Protein 2MZK (pdb70)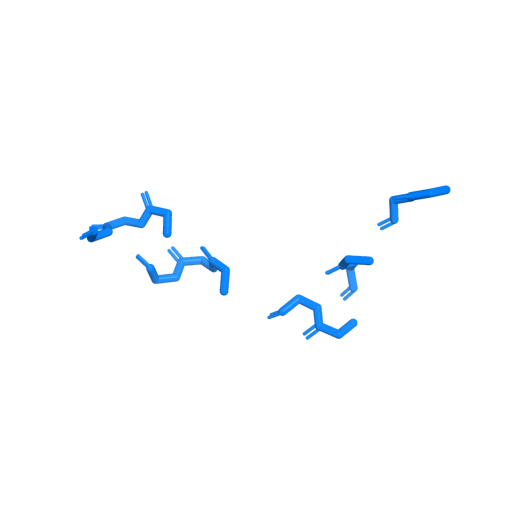

Solvent-accessible surface area: 2038 Å² total

Structure (mmCIF, N/CA/C/O backbone):
data_2MZK
#
_entry.id   2MZK
#
loop_
_atom_site.group_PDB
_atom_site.id
_atom_site.type_symbol
_atom_site.label_atom_id
_atom_site.label_alt_id
_atom_site.label_comp_id
_atom_site.label_asym_id
_atom_site.label_entity_id
_atom_site.label_seq_id
_atom_site.pdbx_PDB_ins_code
_atom_site.Cartn_x
_atom_site.Cartn_y
_atom_site.Cartn_z
_atom_site.occupancy
_atom_site.B_iso_or_equiv
_atom_site.auth_seq_id
_atom_site.auth_comp_id
_atom_site.auth_asym_id
_atom_site.auth_atom_id
_atom_site.pdbx_PDB_model_num
ATOM 1 N N . GLY A 1 1 ? 2.116 5.210 0.737 1.00 0.00 1 GLY A N 1
ATOM 2 C CA . GLY A 1 1 ? 3.458 5.836 0.900 1.00 0.00 1 GLY A CA 1
ATOM 3 C C . GLY A 1 1 ? 4.480 4.762 1.281 1.00 0.00 1 GLY A C 1
ATOM 4 O O . GLY A 1 1 ? 5.629 5.053 1.546 1.00 0.00 1 GLY A O 1
ATOM 10 N N . GLU A 1 2 ? 4.070 3.524 1.309 1.00 0.00 2 GLU A N 1
ATOM 11 C CA . GLU A 1 2 ? 5.018 2.434 1.670 1.00 0.00 2 GLU A CA 1
ATOM 12 C C . GLU A 1 2 ? 5.268 1.552 0.445 1.00 0.00 2 GLU A C 1
ATOM 13 O O . GLU A 1 2 ? 6.181 0.751 0.420 1.00 0.00 2 GLU A O 1
ATOM 59 N N . LEU A 1 5 ? 8.474 2.703 -1.621 1.00 0.00 5 LEU A N 1
ATOM 60 C CA . LEU A 1 5 ? 9.720 2.242 -0.943 1.00 0.00 5 LEU A CA 1
ATOM 61 C C . LEU A 1 5 ? 9.869 0.726 -1.102 1.00 0.00 5 LEU A C 1
ATOM 62 O O . LEU A 1 5 ? 10.965 0.204 -1.147 1.00 0.00 5 LEU A O 1
ATOM 78 N N . ALA A 1 6 ? 8.777 0.014 -1.180 1.00 0.00 6 ALA A N 1
ATOM 79 C CA . ALA A 1 6 ? 8.864 -1.467 -1.328 1.00 0.00 6 ALA A CA 1
ATOM 80 C C . ALA A 1 6 ? 9.142 -1.827 -2.789 1.00 0.00 6 ALA A C 1
ATOM 81 O O . ALA A 1 6 ? 9.895 -2.735 -3.081 1.00 0.00 6 ALA A O 1
ATOM 105 N N . LYS A 1 8 ? 10.666 0.080 -5.123 1.00 0.00 8 LYS A N 1
ATOM 106 C CA . LYS A 1 8 ? 12.056 0.485 -5.476 1.00 0.00 8 LYS A CA 1
ATOM 107 C C . LYS A 1 8 ? 13.013 0.022 -4.375 1.00 0.00 8 LYS A C 1
ATOM 108 O O . LYS A 1 8 ? 14.057 -0.541 -4.643 1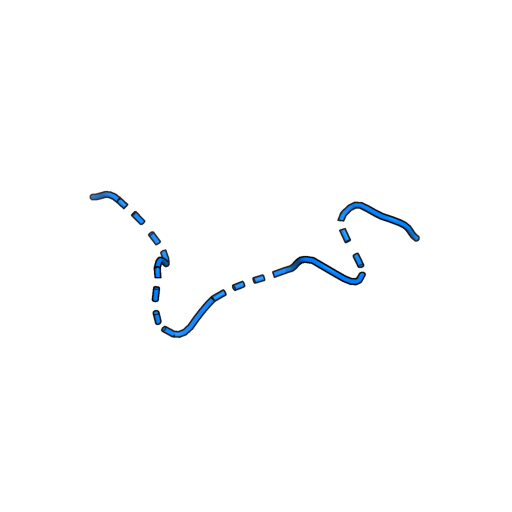.00 0.00 8 LYS A O 1
ATOM 127 N N . ALA A 1 9 ? 12.662 0.246 -3.139 1.00 0.00 9 ALA A N 1
ATOM 128 C CA . ALA A 1 9 ? 13.547 -0.190 -2.022 1.00 0.00 9 ALA A CA 1
ATOM 129 C C . ALA A 1 9 ? 15.013 -0.053 -2.426 1.00 0.00 9 ALA A C 1
ATOM 130 O O . ALA A 1 9 ? 15.774 -0.997 -2.345 1.00 0.00 9 ALA A O 1
ATOM 169 N N . PHE A 1 12 ? 18.300 0.001 0.490 1.00 0.00 12 PHE A N 1
ATOM 170 C CA . PHE A 1 12 ? 17.654 0.288 1.792 1.00 0.00 12 PHE A CA 1
ATOM 171 C C . PHE A 1 12 ? 18.054 -0.777 2.817 1.00 0.00 12 PHE A C 1
ATOM 172 O O . PHE A 1 12 ? 18.414 -0.472 3.937 1.00 0.00 12 PHE A O 1
ATOM 189 N N . ALA A 1 13 ? 17.989 -2.022 2.439 1.00 0.00 13 ALA A N 1
ATOM 190 C CA . ALA A 1 13 ? 18.357 -3.114 3.382 1.00 0.00 13 ALA A CA 1
ATOM 191 C C . ALA A 1 13 ? 19.811 -2.950 3.825 1.00 0.00 13 ALA A C 1
ATOM 192 O O . ALA A 1 13 ? 20.143 -3.135 4.979 1.00 0.00 13 ALA A O 1
ATOM 199 N N . ARG A 1 14 ? 20.687 -2.613 2.917 1.00 0.00 14 ARG A N 1
ATOM 200 C CA . ARG A 1 14 ? 22.118 -2.453 3.296 1.00 0.00 14 ARG A CA 1
ATOM 201 C C . ARG A 1 14 ? 22.305 -1.150 4.076 1.00 0.00 14 ARG A C 1
ATOM 202 O O . ARG A 1 14 ? 22.808 -1.151 5.182 1.00 0.00 14 ARG A O 1
ATOM 240 N N . LEU A 1 16 ? 20.453 0.328 5.751 1.00 0.00 16 LEU A N 1
ATOM 241 C CA . LEU A 1 16 ? 19.821 0.067 7.076 1.00 0.00 16 LEU A CA 1
ATOM 242 C C . LEU A 1 16 ? 20.738 -0.819 7.923 1.00 0.00 16 LEU A C 1
ATOM 243 O O . LEU A 1 16 ? 20.663 -0.824 9.136 1.00 0.00 16 LEU A O 1
ATOM 259 N N . ALA A 1 17 ? 21.600 -1.574 7.298 1.00 0.00 17 ALA A N 1
ATOM 260 C CA . ALA A 1 17 ? 22.513 -2.461 8.076 1.00 0.00 17 ALA A CA 1
ATOM 261 C C . ALA A 1 17 ? 23.928 -1.883 8.067 1.00 0.00 17 ALA A C 1
ATOM 262 O O . ALA A 1 17 ? 24.863 -2.496 8.539 1.00 0.00 17 ALA A O 1
ATOM 269 N N . ASN A 1 18 ? 24.091 -0.703 7.538 1.00 0.00 18 ASN A N 1
ATOM 270 C CA . ASN A 1 18 ? 25.433 -0.079 7.500 1.00 0.00 18 ASN A CA 1
ATOM 271 C C . ASN A 1 18 ? 25.249 1.420 7.682 1.00 0.00 18 ASN A C 1
ATOM 272 O O . ASN A 1 18 ? 26.170 2.192 7.504 1.00 0.00 18 ASN A O 1
ATOM 286 N N . GLY A 1 1 ? -0.335 -0.090 0.402 1.00 0.00 1 GLY A N 2
ATOM 287 C CA . GLY A 1 1 ? 0.270 0.795 -0.633 1.00 0.00 1 GLY A CA 2
ATOM 288 C C . GLY A 1 1 ? 1.733 1.072 -0.278 1.00 0.00 1 GLY A C 2
ATOM 289 O O . GLY A 1 1 ? 2.147 2.208 -0.156 1.00 0.00 1 GLY A O 2
ATOM 295 N N . GLU A 1 2 ? 2.520 0.043 -0.114 1.00 0.00 2 GLU A N 2
ATOM 296 C CA . GLU A 1 2 ? 3.955 0.250 0.232 1.00 0.00 2 GLU A CA 2
ATOM 297 C C . GLU A 1 2 ? 4.829 -0.223 -0.931 1.00 0.00 2 GLU A C 2
ATOM 298 O O . GLU A 1 2 ? 5.976 -0.582 -0.756 1.00 0.00 2 GLU A O 2
ATOM 344 N N . LEU A 1 5 ? 6.755 3.142 -2.056 1.00 0.00 5 LEU A N 2
ATOM 345 C CA . LEU A 1 5 ? 7.586 3.470 -0.863 1.00 0.00 5 LEU A CA 2
ATOM 346 C C . LEU A 1 5 ? 8.722 2.452 -0.744 1.00 0.00 5 LEU A C 2
ATOM 347 O O . LEU A 1 5 ? 9.806 2.763 -0.292 1.00 0.00 5 LEU A O 2
ATOM 363 N N . ALA A 1 6 ? 8.479 1.235 -1.143 1.00 0.00 6 ALA A N 2
ATOM 364 C CA . ALA A 1 6 ? 9.542 0.194 -1.051 1.00 0.00 6 ALA A CA 2
ATOM 365 C C . ALA A 1 6 ? 10.376 0.189 -2.335 1.00 0.00 6 ALA A C 2
ATOM 366 O O . ALA A 1 6 ? 11.590 0.143 -2.298 1.00 0.00 6 ALA A O 2
ATOM 390 N N . LYS A 1 8 ? 11.105 2.496 -4.176 1.00 0.00 8 LYS A N 2
ATOM 391 C CA . LYS A 1 8 ? 12.000 3.688 -4.227 1.00 0.00 8 LYS A CA 2
ATOM 392 C C . LYS A 1 8 ? 13.058 3.587 -3.124 1.00 0.00 8 LYS A C 2
ATOM 393 O O . LYS A 1 8 ? 13.958 4.400 -3.036 1.00 0.00 8 LYS A O 2
ATOM 412 N N . ALA A 1 9 ? 12.964 2.592 -2.284 1.00 0.00 9 ALA A N 2
ATOM 413 C CA . ALA A 1 9 ? 13.968 2.443 -1.190 1.00 0.00 9 ALA A CA 2
ATOM 414 C C . ALA A 1 9 ? 14.583 1.045 -1.227 1.00 0.00 9 ALA A C 2
ATOM 415 O O . ALA A 1 9 ? 14.567 0.330 -0.245 1.00 0.00 9 ALA A O 2
ATOM 454 N N . PHE A 1 12 ? 18.323 0.015 0.842 1.00 0.00 12 PHE A N 2
ATOM 455 C CA . PHE A 1 12 ? 18.958 1.317 1.147 1.00 0.00 12 PHE A CA 2
ATOM 456 C C . PHE A 1 12 ? 19.208 1.429 2.652 1.00 0.00 12 PHE A C 2
ATOM 457 O O . PHE A 1 12 ? 20.282 1.795 3.088 1.00 0.00 12 PHE A O 2
ATOM 474 N N . ALA A 1 13 ? 18.224 1.117 3.450 1.00 0.00 13 ALA A N 2
ATOM 475 C CA . ALA A 1 13 ? 18.404 1.205 4.926 1.00 0.00 13 ALA A CA 2
ATOM 476 C C . ALA A 1 13 ? 19.284 0.049 5.400 1.00 0.00 13 ALA A C 2
ATOM 477 O O . ALA A 1 13 ? 20.089 0.197 6.299 1.00 0.00 13 ALA A O 2
ATOM 484 N N . ARG A 1 14 ? 19.139 -1.105 4.805 1.00 0.00 14 ARG A N 2
ATOM 485 C CA . ARG A 1 14 ? 19.970 -2.265 5.228 1.00 0.00 14 ARG A CA 2
ATOM 486 C C . ARG A 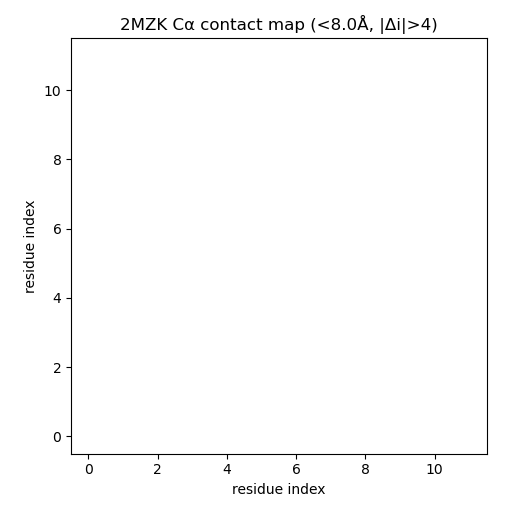1 14 ? 21.410 -2.054 4.756 1.00 0.00 14 ARG A C 2
ATOM 487 O O . ARG A 1 14 ? 22.339 -2.090 5.538 1.00 0.00 14 ARG A O 2
ATOM 525 N N . LEU A 1 16 ? 22.955 0.250 4.465 1.00 0.00 16 LEU A N 2
ATOM 526 C CA . LEU A 1 16 ? 23.534 1.235 5.424 1.00 0.00 16 LEU A CA 2
ATOM 527 C C . LEU A 1 16 ? 23.988 0.513 6.696 1.00 0.00 16 LEU A C 2
ATOM 528 O O . LEU A 1 16 ? 25.009 0.834 7.271 1.00 0.00 16 LEU A O 2
ATOM 544 N N . ALA A 1 17 ? 23.240 -0.459 7.140 1.00 0.00 17 ALA A N 2
ATOM 545 C CA . ALA A 1 17 ? 23.635 -1.197 8.374 1.00 0.00 17 ALA A CA 2
ATOM 546 C C . ALA A 1 17 ? 24.126 -2.595 7.999 1.00 0.00 17 ALA A C 2
ATOM 547 O O . ALA A 1 17 ? 24.401 -3.417 8.850 1.00 0.00 17 ALA A O 2
ATOM 554 N N . ASN A 1 18 ? 24.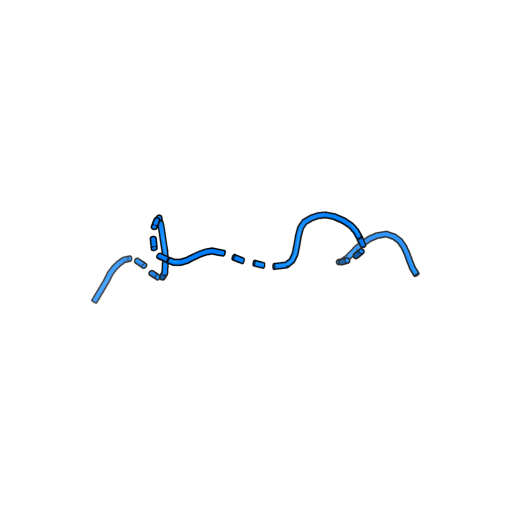243 -2.869 6.731 1.00 0.00 18 ASN A N 2
ATOM 555 C CA . ASN A 1 18 ? 24.719 -4.202 6.293 1.00 0.00 18 ASN A CA 2
ATOM 556 C C . ASN A 1 18 ? 25.542 -4.006 5.029 1.00 0.00 18 ASN A C 2
ATOM 557 O O . ASN A 1 18 ? 25.910 -4.954 4.365 1.00 0.00 18 ASN A O 2
ATOM 571 N N . GLY A 1 1 ? 1.825 4.524 2.527 1.00 0.00 1 GLY A N 3
ATOM 572 C CA . GLY A 1 1 ? 2.348 4.565 1.132 1.00 0.00 1 GLY A CA 3
ATOM 573 C C . GLY A 1 1 ? 3.752 3.956 1.093 1.00 0.00 1 GLY A C 3
ATOM 574 O O . GLY A 1 1 ? 4.712 4.608 0.732 1.00 0.00 1 GLY A O 3
ATOM 580 N N . GLU A 1 2 ? 3.880 2.711 1.462 1.00 0.00 2 GLU A N 3
ATOM 581 C CA . GLU A 1 2 ? 5.223 2.063 1.444 1.00 0.00 2 GLU A CA 3
ATOM 582 C C . GLU A 1 2 ? 5.406 1.300 0.130 1.00 0.00 2 GLU A C 3
ATOM 583 O O . GLU A 1 2 ? 6.252 0.436 0.014 1.00 0.00 2 GLU A O 3
ATOM 629 N N . LEU A 1 5 ? 8.653 2.519 -1.919 1.00 0.00 5 LEU A N 3
ATOM 630 C CA . LEU A 1 5 ? 9.883 1.917 -1.330 1.00 0.00 5 LEU A CA 3
ATOM 631 C C . LEU A 1 5 ? 9.883 0.403 -1.564 1.00 0.00 5 LEU A C 3
ATOM 632 O O . LEU A 1 5 ? 10.923 -0.212 -1.695 1.00 0.00 5 LEU A O 3
ATOM 648 N N . ALA A 1 6 ? 8.729 -0.203 -1.611 1.00 0.00 6 ALA A N 3
ATOM 649 C CA . ALA A 1 6 ? 8.670 -1.677 -1.830 1.00 0.00 6 ALA A CA 3
ATOM 650 C C . ALA A 1 6 ? 8.880 -1.989 -3.313 1.00 0.00 6 ALA A C 3
ATOM 651 O O . ALA A 1 6 ? 9.626 -2.879 -3.669 1.00 0.00 6 ALA A O 3
ATOM 675 N N . LYS A 1 8 ? 10.502 -0.353 -5.370 1.00 0.00 8 LYS A N 3
ATOM 676 C CA . LYS A 1 8 ? 11.918 -0.046 -5.719 1.00 0.00 8 LYS A CA 3
ATOM 677 C C . LYS A 1 8 ? 12.852 -0.642 -4.663 1.00 0.00 8 LYS A C 3
ATOM 678 O O . LYS A 1 8 ? 13.761 -1.386 -4.974 1.00 0.00 8 LYS A O 3
ATOM 697 N N . ALA A 1 9 ? 12.637 -0.319 -3.417 1.00 0.00 9 ALA A N 3
ATOM 698 C CA . ALA A 1 9 ? 13.518 -0.866 -2.344 1.00 0.00 9 ALA A CA 3
ATOM 699 C C . ALA A 1 9 ? 14.959 -0.428 -2.589 1.00 0.00 9 ALA A C 3
ATOM 700 O O . ALA A 1 9 ? 15.880 -1.210 -2.470 1.00 0.00 9 ALA A O 3
ATOM 739 N N . PHE A 1 12 ? 17.973 0.029 0.573 1.00 0.00 12 PHE A N 3
ATOM 740 C CA . PHE A 1 12 ? 17.181 0.068 1.824 1.00 0.00 12 PHE A CA 3
ATOM 741 C C . PHE A 1 12 ? 17.684 -0.980 2.827 1.00 0.00 12 PHE A C 3
ATOM 742 O O . PHE A 1 12 ? 17.756 -0.723 4.013 1.00 0.00 12 PHE A O 3
ATOM 759 N N . ALA A 1 13 ? 18.035 -2.152 2.375 1.00 0.00 13 ALA A N 3
ATOM 760 C CA . ALA A 1 13 ? 18.531 -3.196 3.314 1.00 0.00 13 ALA A CA 3
ATOM 761 C C . ALA A 1 13 ? 19.956 -2.852 3.755 1.00 0.00 13 ALA A C 3
ATOM 762 O O . ALA A 1 13 ? 20.325 -3.045 4.897 1.00 0.00 13 ALA A O 3
ATOM 769 N N . ARG A 1 14 ? 20.764 -2.346 2.861 1.00 0.00 14 ARG A N 3
ATOM 770 C CA . ARG A 1 14 ? 22.164 -1.998 3.238 1.00 0.00 14 ARG A CA 3
ATOM 771 C C . ARG A 1 14 ? 22.156 -0.753 4.127 1.00 0.00 14 ARG A C 3
ATOM 772 O O . ARG A 1 14 ? 22.687 -0.760 5.220 1.00 0.00 14 ARG A O 3
ATOM 810 N N . LEU A 1 16 ? 20.270 0.224 6.035 1.00 0.00 16 LEU A N 3
ATOM 811 C CA . LEU A 1 16 ? 19.807 -0.235 7.377 1.00 0.00 16 LEU A CA 3
ATOM 812 C C . LEU A 1 16 ? 20.863 -1.136 8.027 1.00 0.00 16 LEU A C 3
ATOM 813 O O . LEU A 1 16 ? 20.832 -1.378 9.217 1.00 0.00 16 LEU A O 3
ATOM 829 N N . ALA A 1 17 ? 21.792 -1.644 7.263 1.00 0.00 17 ALA A N 3
ATOM 830 C CA . ALA A 1 17 ? 22.832 -2.535 7.857 1.00 0.00 17 ALA A CA 3
ATOM 831 C C . ALA A 1 17 ? 24.113 -1.742 8.128 1.00 0.00 17 ALA A C 3
ATOM 832 O O . ALA A 1 17 ? 25.065 -2.254 8.682 1.00 0.00 17 ALA A O 3
ATOM 839 N N . ASN A 1 18 ? 24.141 -0.494 7.756 1.00 0.00 18 ASN A N 3
ATOM 840 C CA . ASN A 1 18 ? 25.345 0.332 8.003 1.00 0.00 18 ASN A CA 3
ATOM 841 C C . ASN A 1 18 ? 24.867 1.723 8.379 1.00 0.00 18 ASN A C 3
ATOM 842 O O . ASN A 1 18 ? 25.642 2.654 8.470 1.00 0.00 18 ASN A O 3
ATOM 856 N N . GLY A 1 1 ? 1.275 6.253 -0.752 1.00 0.00 1 GLY A N 4
ATOM 857 C CA . GLY A 1 1 ? 1.433 4.963 -1.481 1.00 0.00 1 GLY A CA 4
ATOM 858 C C . GLY A 1 1 ? 2.487 4.105 -0.780 1.00 0.00 1 GLY A C 4
ATOM 859 O O . GLY A 1 1 ? 3.598 4.537 -0.546 1.00 0.00 1 GLY A O 4
ATOM 865 N N . GLU A 1 2 ? 2.149 2.891 -0.444 1.00 0.00 2 GLU A N 4
ATOM 866 C CA . GLU A 1 2 ? 3.132 2.005 0.241 1.00 0.00 2 GLU A CA 4
ATOM 867 C C . GLU A 1 2 ? 3.854 1.149 -0.802 1.00 0.00 2 GLU A C 4
ATOM 868 O O . GLU A 1 2 ? 5.037 0.892 -0.698 1.00 0.00 2 GLU A O 4
ATOM 914 N N . LEU A 1 5 ? 6.726 2.900 -2.648 1.00 0.00 5 LEU A N 4
ATOM 915 C CA . LEU A 1 5 ? 7.958 2.980 -1.811 1.00 0.00 5 LEU A CA 4
ATOM 916 C C . LEU A 1 5 ? 8.495 1.574 -1.522 1.00 0.00 5 LEU A C 4
ATOM 917 O O . LEU A 1 5 ? 9.652 1.285 -1.750 1.00 0.00 5 LEU A O 4
ATOM 933 N N . ALA A 1 6 ? 7.670 0.703 -1.007 1.00 0.00 6 ALA A N 4
ATOM 934 C CA . ALA A 1 6 ? 8.142 -0.676 -0.689 1.00 0.00 6 ALA A CA 4
ATOM 935 C C . ALA A 1 6 ? 8.641 -1.370 -1.960 1.00 0.00 6 ALA A C 4
ATOM 936 O O . ALA A 1 6 ? 9.275 -2.406 -1.901 1.00 0.00 6 ALA A O 4
ATOM 960 N N . LYS A 1 8 ? 10.643 0.136 -4.233 1.00 0.00 8 LYS A N 4
ATOM 961 C CA . LYS A 1 8 ? 12.023 0.620 -4.532 1.00 0.00 8 LYS A CA 4
ATOM 962 C C . LYS A 1 8 ? 13.005 0.034 -3.515 1.00 0.00 8 LYS A C 4
ATOM 963 O O . LYS A 1 8 ? 13.989 -0.582 -3.876 1.00 0.00 8 LYS A O 4
ATOM 982 N N . ALA A 1 9 ? 12.754 0.217 -2.247 1.00 0.00 9 ALA A N 4
ATOM 983 C CA . ALA A 1 9 ? 13.683 -0.334 -1.220 1.00 0.00 9 ALA A CA 4
ATOM 984 C C . ALA A 1 9 ? 15.127 -0.0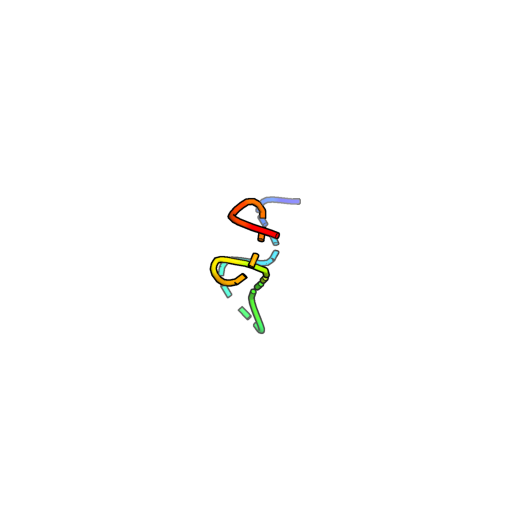26 -1.616 1.00 0.00 9 ALA A C 4
ATOM 985 O O . ALA A 1 9 ? 15.973 -0.899 -1.630 1.00 0.00 9 ALA A O 4
ATOM 1024 N N . PHE A 1 12 ? 18.504 -0.009 1.168 1.00 0.00 12 PHE A N 4
ATOM 1025 C CA . PHE A 1 12 ? 17.849 0.063 2.496 1.00 0.00 12 PHE A CA 4
ATOM 1026 C C . PHE A 1 12 ? 18.345 -1.066 3.414 1.00 0.00 12 PHE A C 4
ATOM 1027 O O . PHE A 1 12 ? 18.552 -0.863 4.593 1.00 0.00 12 PHE A O 4
ATOM 1044 N N . ALA A 1 13 ? 18.539 -2.248 2.893 1.00 0.00 13 ALA A N 4
ATOM 1045 C CA . ALA A 1 13 ? 19.021 -3.366 3.749 1.00 0.00 13 ALA A CA 4
ATOM 1046 C C . ALA A 1 13 ? 20.523 -3.206 4.004 1.00 0.00 13 ALA A C 4
ATOM 1047 O O . ALA A 1 13 ? 21.030 -3.593 5.038 1.00 0.00 13 ALA A O 4
ATOM 1054 N N . ARG A 1 14 ? 21.240 -2.638 3.071 1.00 0.00 14 ARG A N 4
ATOM 1055 C CA . ARG A 1 14 ? 22.706 -2.460 3.271 1.00 0.00 14 ARG A CA 4
ATOM 1056 C C . ARG A 1 14 ? 22.953 -1.220 4.138 1.00 0.00 14 ARG A C 4
ATOM 1057 O O . ARG A 1 14 ? 23.607 -1.291 5.160 1.00 0.00 14 ARG A O 4
ATOM 1095 N N . LEU A 1 16 ? 21.466 -0.049 6.253 1.00 0.00 16 LEU A N 4
ATOM 1096 C CA . LEU A 1 16 ? 21.150 -0.475 7.646 1.00 0.00 16 LEU A CA 4
ATOM 1097 C C . LEU A 1 16 ? 22.314 -1.288 8.213 1.00 0.00 16 LEU A C 4
ATOM 1098 O O . LEU A 1 16 ? 22.574 -1.273 9.399 1.00 0.00 16 LEU A O 4
ATOM 1114 N N . ALA A 1 17 ? 23.016 -1.999 7.376 1.00 0.00 17 ALA A N 4
ATOM 1115 C CA . ALA A 1 17 ? 24.161 -2.815 7.870 1.00 0.00 17 ALA A CA 4
ATOM 1116 C C . ALA A 1 17 ? 25.476 -2.148 7.468 1.00 0.00 17 ALA A C 4
ATOM 1117 O O . ALA A 1 17 ? 26.545 -2.693 7.655 1.00 0.00 17 ALA A O 4
ATOM 1124 N N . ASN A 1 18 ? 25.403 -0.969 6.921 1.00 0.00 18 ASN A N 4
ATOM 1125 C CA . ASN A 1 18 ? 26.635 -0.258 6.508 1.00 0.00 18 ASN A CA 4
ATOM 1126 C C . ASN A 1 18 ? 26.408 1.229 6.735 1.00 0.00 18 ASN A C 4
ATOM 1127 O O . ASN A 1 18 ? 27.195 2.056 6.318 1.00 0.00 18 ASN A O 4
ATOM 1141 N N . GLY A 1 1 ? -0.492 0.610 -0.456 1.00 0.00 1 GLY A N 5
ATOM 1142 C CA . GLY A 1 1 ? 0.304 1.713 -1.066 1.00 0.00 1 GLY A CA 5
ATOM 1143 C C . GLY A 1 1 ? 1.738 1.666 -0.535 1.00 0.00 1 GLY A C 5
ATOM 1144 O O . GLY A 1 1 ? 2.421 2.669 -0.476 1.00 0.00 1 GLY A O 5
ATOM 1150 N N . GLU A 1 2 ? 2.203 0.508 -0.145 1.00 0.00 2 GLU A N 5
ATOM 1151 C CA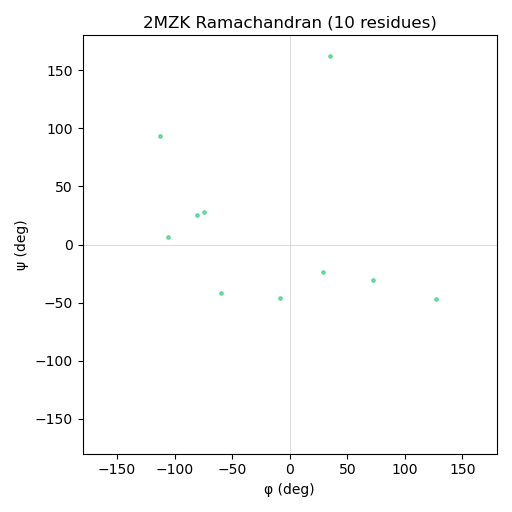 . GLU A 1 2 ? 3.593 0.403 0.383 1.00 0.00 2 GLU A CA 5
ATOM 1152 C C . GLU A 1 2 ? 4.550 0.058 -0.760 1.00 0.00 2 GLU A C 5
ATOM 1153 O O . GLU A 1 2 ? 5.728 -0.152 -0.554 1.00 0.00 2 GLU A O 5
ATOM 1199 N N . LEU A 1 5 ? 7.180 2.903 -1.662 1.00 0.00 5 LEU A N 5
ATOM 1200 C CA . LEU A 1 5 ? 8.334 2.888 -0.718 1.00 0.00 5 LEU A CA 5
ATOM 1201 C C . LEU A 1 5 ? 9.262 1.715 -1.048 1.00 0.00 5 LEU A C 5
ATOM 1202 O O . LEU A 1 5 ? 10.443 1.889 -1.274 1.00 0.00 5 LEU A O 5
ATOM 1218 N N . ALA A 1 6 ? 8.738 0.520 -1.068 1.00 0.00 6 ALA A N 5
ATOM 1219 C CA . ALA A 1 6 ? 9.589 -0.665 -1.373 1.00 0.00 6 ALA A CA 5
ATOM 1220 C C . ALA A 1 6 ? 10.266 -0.483 -2.733 1.00 0.00 6 ALA A C 5
ATOM 1221 O O . ALA A 1 6 ? 11.454 -0.693 -2.878 1.00 0.00 6 ALA A O 5
ATOM 1245 N N . LYS A 1 8 ? 10.907 2.270 -4.352 1.00 0.00 8 LYS A N 5
ATOM 1246 C CA . LYS A 1 8 ? 11.907 3.375 -4.277 1.00 0.00 8 LYS A CA 5
ATOM 1247 C C . LYS A 1 8 ? 12.750 3.224 -3.008 1.00 0.00 8 LYS A C 5
ATOM 1248 O O . LYS A 1 8 ? 13.314 4.177 -2.508 1.00 0.00 8 LYS A O 5
ATOM 1267 N N . ALA A 1 9 ? 12.844 2.031 -2.487 1.00 0.00 9 ALA A N 5
ATOM 1268 C CA . ALA A 1 9 ? 13.656 1.811 -1.255 1.00 0.00 9 ALA A CA 5
ATOM 1269 C C . ALA A 1 9 ? 14.630 0.659 -1.486 1.00 0.00 9 ALA A C 5
ATOM 1270 O O . ALA A 1 9 ? 14.696 -0.271 -0.707 1.00 0.00 9 ALA A O 5
ATOM 1309 N N . PHE A 1 12 ? 18.233 -0.072 0.924 1.00 0.00 12 PHE A N 5
ATOM 1310 C CA . PHE A 1 12 ? 18.463 1.202 1.642 1.00 0.00 12 PHE A CA 5
ATOM 1311 C C . PHE A 1 12 ? 18.567 0.938 3.147 1.00 0.00 12 PHE A C 5
ATOM 1312 O O . PHE A 1 12 ? 19.446 1.445 3.816 1.00 0.00 12 PHE A O 5
ATOM 1329 N N . ALA A 1 13 ? 17.676 0.150 3.685 1.00 0.00 13 ALA A N 5
ATOM 1330 C CA . ALA A 1 13 ? 17.724 -0.142 5.144 1.00 0.00 13 ALA A CA 5
ATOM 1331 C C . ALA A 1 13 ? 18.942 -1.018 5.458 1.00 0.00 13 ALA A C 5
ATOM 1332 O O . ALA A 1 13 ? 19.578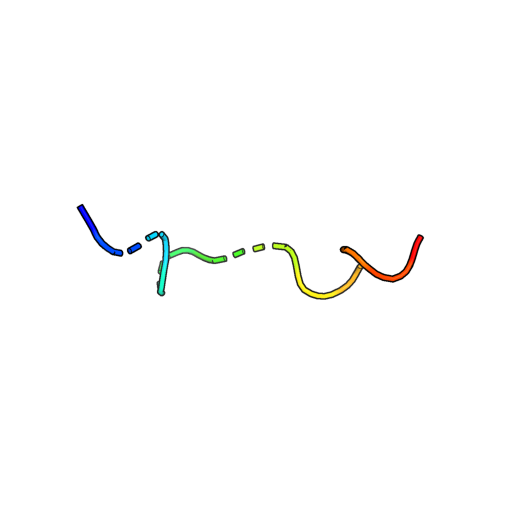 -0.864 6.482 1.00 0.00 13 ALA A O 5
ATOM 1339 N N . ARG A 1 14 ? 19.273 -1.937 4.591 1.00 0.00 14 ARG A N 5
ATOM 1340 C CA . ARG A 1 14 ? 20.448 -2.816 4.855 1.00 0.00 14 ARG A CA 5
ATOM 1341 C C . ARG A 1 14 ? 21.739 -2.035 4.593 1.00 0.00 14 ARG A C 5
ATOM 1342 O O . ARG A 1 14 ? 22.608 -1.957 5.439 1.00 0.00 14 ARG A O 5
ATOM 1380 N N . LEU A 1 16 ? 22.449 0.662 4.979 1.00 0.00 16 LEU A N 5
ATOM 1381 C CA . LEU A 1 16 ? 22.656 1.506 6.192 1.00 0.00 16 LEU A CA 5
ATOM 1382 C C . LEU A 1 16 ? 23.260 0.658 7.317 1.00 0.00 16 LEU A C 5
ATOM 1383 O O . LEU A 1 16 ? 24.036 1.136 8.119 1.00 0.00 16 LEU A O 5
ATOM 1399 N N . ALA A 1 17 ? 22.911 -0.598 7.379 1.00 0.00 17 ALA A N 5
ATOM 1400 C CA . ALA A 1 17 ? 23.464 -1.475 8.449 1.00 0.00 17 ALA A CA 5
ATOM 1401 C C . ALA A 1 17 ? 24.483 -2.438 7.839 1.00 0.00 17 ALA A C 5
ATOM 1402 O O . ALA A 1 17 ? 24.921 -3.379 8.470 1.00 0.00 17 ALA A O 5
ATOM 1409 N N . ASN A 1 18 ? 24.859 -2.207 6.615 1.00 0.00 18 ASN A N 5
ATOM 1410 C CA . ASN A 1 18 ? 25.842 -3.095 5.950 1.00 0.00 18 ASN A CA 5
ATOM 1411 C C . ASN A 1 18 ? 26.687 -2.243 5.016 1.00 0.00 18 ASN A C 5
ATOM 1412 O O . ASN A 1 18 ? 27.455 -2.750 4.224 1.00 0.00 18 ASN A O 5
ATOM 1426 N N . GLY A 1 1 ? -0.643 0.722 -0.588 1.00 0.00 1 GLY A N 6
ATOM 1427 C CA . GLY A 1 1 ? 0.259 1.064 -1.725 1.00 0.00 1 GLY A CA 6
ATOM 1428 C C . GLY A 1 1 ? 1.706 1.102 -1.230 1.00 0.00 1 GLY A C 6
ATOM 1429 O O . GLY A 1 1 ? 2.492 1.931 -1.644 1.00 0.00 1 GLY A O 6
ATOM 1435 N N . GLU A 1 2 ? 2.063 0.213 -0.346 1.00 0.00 2 GLU A N 6
ATOM 1436 C CA . GLU A 1 2 ? 3.458 0.200 0.176 1.00 0.00 2 GLU A CA 6
ATOM 1437 C C . GLU A 1 2 ? 4.435 -0.065 -0.971 1.00 0.00 2 GLU A C 6
ATOM 1438 O O . GLU A 1 2 ? 5.624 -0.214 -0.763 1.00 0.00 2 GLU A O 6
ATOM 1484 N N . LEU A 1 5 ? 6.538 3.264 -1.982 1.00 0.00 5 LEU A N 6
ATOM 1485 C CA . LEU A 1 5 ? 7.636 3.493 -0.999 1.00 0.00 5 LEU A CA 6
ATOM 1486 C C . LEU A 1 5 ? 8.634 2.333 -1.058 1.00 0.00 5 LEU A C 6
ATOM 1487 O O . LEU A 1 5 ? 9.833 2.533 -1.072 1.00 0.00 5 LEU A O 6
ATOM 1503 N N . ALA A 1 6 ? 8.150 1.123 -1.085 1.00 0.00 6 ALA A N 6
ATOM 1504 C CA . ALA A 1 6 ? 9.071 -0.048 -1.135 1.00 0.00 6 ALA A CA 6
ATOM 1505 C C . ALA A 1 6 ? 9.804 -0.076 -2.477 1.00 0.00 6 ALA A C 6
ATOM 1506 O O . ALA A 1 6 ? 10.868 -0.651 -2.601 1.00 0.00 6 ALA A O 6
ATOM 1530 N N . LYS A 1 8 ? 10.982 2.566 -4.008 1.00 0.00 8 LYS A N 6
ATOM 1531 C CA . LYS A 1 8 ? 12.083 3.569 -3.954 1.00 0.00 8 LYS A CA 6
ATOM 1532 C C . LYS A 1 8 ? 12.905 3.355 -2.679 1.00 0.00 8 LYS A C 6
ATOM 1533 O O . LYS A 1 8 ? 13.443 4.286 -2.113 1.00 0.00 8 LYS A O 6
ATOM 1552 N N . ALA A 1 9 ? 13.006 2.135 -2.222 1.00 0.00 9 ALA A N 6
ATOM 1553 C CA . ALA A 1 9 ? 13.792 1.862 -0.983 1.00 0.00 9 ALA A CA 6
ATOM 1554 C C . ALA A 1 9 ? 14.663 0.625 -1.185 1.00 0.00 9 ALA A C 6
ATOM 1555 O O . ALA A 1 9 ? 14.713 -0.250 -0.343 1.00 0.00 9 ALA A O 6
ATOM 1594 N N . PHE A 1 12 ? 18.342 -0.207 1.063 1.00 0.00 12 PHE A N 6
ATOM 1595 C CA . PHE A 1 12 ? 18.691 1.099 1.672 1.00 0.00 12 PHE A CA 6
ATOM 1596 C C . PHE A 1 12 ? 18.810 0.974 3.197 1.00 0.00 12 PHE A C 6
ATOM 1597 O O . PHE A 1 12 ? 19.690 1.552 3.803 1.00 0.00 12 PHE A O 6
ATOM 1614 N N . ALA A 1 13 ? 17.948 0.221 3.825 1.00 0.00 13 ALA A N 6
ATOM 1615 C CA . ALA A 1 13 ? 18.035 0.063 5.302 1.00 0.00 13 ALA A CA 6
ATOM 1616 C C . ALA A 1 13 ? 19.156 -0.923 5.637 1.00 0.00 13 ALA A C 6
ATOM 1617 O O . ALA A 1 13 ? 19.806 -0.815 6.657 1.00 0.00 13 ALA A O 6
ATOM 1624 N N . ARG A 1 14 ? 19.390 -1.884 4.783 1.00 0.00 14 ARG A N 6
ATOM 1625 C CA . ARG A 1 14 ? 20.471 -2.872 5.054 1.00 0.00 14 ARG A CA 6
ATOM 1626 C C . ARG A 1 14 ? 21.823 -2.242 4.715 1.00 0.00 14 ARG A C 6
ATOM 1627 O O . ARG A 1 14 ? 22.713 -2.188 5.541 1.00 0.00 14 ARG A O 6
ATOM 1665 N N . LEU A 1 16 ? 22.734 0.425 4.876 1.00 0.00 16 LEU A N 6
ATOM 1666 C CA . LEU A 1 16 ? 23.011 1.335 6.023 1.00 0.00 16 LEU A CA 6
ATOM 1667 C C . LEU A 1 16 ? 23.713 0.552 7.136 1.00 0.00 16 LEU A C 6
ATOM 1668 O O . LEU A 1 16 ? 24.580 1.062 7.817 1.00 0.00 16 LEU A O 6
ATOM 1684 N N . ALA A 1 17 ? 23.341 -0.685 7.327 1.00 0.00 17 ALA A N 6
ATOM 1685 C CA . ALA A 1 17 ? 23.981 -1.501 8.399 1.00 0.00 17 ALA A CA 6
ATOM 1686 C C . ALA A 1 17 ? 25.043 -2.416 7.788 1.00 0.00 17 ALA A C 6
ATOM 1687 O O . ALA A 1 17 ? 25.568 -3.296 8.441 1.00 0.00 17 ALA A O 6
ATOM 1694 N N . ASN A 1 18 ? 25.364 -2.217 6.541 1.00 0.00 18 ASN A N 6
ATOM 1695 C CA . ASN A 1 18 ? 26.386 -3.067 5.885 1.00 0.00 18 ASN A CA 6
ATOM 1696 C C . ASN A 1 18 ? 27.168 -2.197 4.913 1.00 0.00 18 ASN A C 6
ATOM 1697 O O . ASN A 1 18 ? 27.963 -2.684 4.133 1.00 0.00 18 ASN A O 6
ATOM 1711 N N . GLY A 1 1 ? 0.087 0.843 -0.097 1.00 0.00 1 GLY A N 7
ATOM 1712 C CA . GLY A 1 1 ? 0.968 1.193 -1.247 1.00 0.00 1 GLY A CA 7
ATOM 1713 C C . GLY A 1 1 ? 2.432 1.046 -0.828 1.00 0.00 1 GLY A C 7
ATOM 1714 O O . GLY A 1 1 ? 3.233 1.941 -1.010 1.00 0.00 1 GLY A O 7
ATOM 1720 N N . GLU A 1 2 ? 2.787 -0.076 -0.266 1.00 0.00 2 GLU A N 7
ATOM 1721 C CA . GLU A 1 2 ? 4.198 -0.280 0.168 1.00 0.00 2 GLU A CA 7
ATOM 1722 C C . GLU A 1 2 ? 5.080 -0.535 -1.058 1.00 0.00 2 GLU A C 7
ATOM 1723 O O . GLU A 1 2 ? 6.282 -0.676 -0.951 1.00 0.00 2 GLU A O 7
ATOM 1769 N N . LEU A 1 5 ? 6.878 2.816 -1.774 1.00 0.00 5 LEU A N 7
ATOM 1770 C CA . LEU A 1 5 ? 7.789 2.982 -0.608 1.00 0.00 5 LEU A CA 7
ATOM 1771 C C . LEU A 1 5 ? 9.002 2.068 -0.787 1.00 0.00 5 LEU A C 7
ATOM 1772 O O . LEU A 1 5 ? 10.104 2.398 -0.396 1.00 0.00 5 LEU A O 7
ATOM 1788 N N . ALA A 1 6 ? 8.805 0.920 -1.374 1.00 0.00 6 ALA A N 7
ATOM 1789 C CA . ALA A 1 6 ? 9.944 -0.020 -1.578 1.00 0.00 6 ALA A CA 7
ATOM 1790 C C . ALA A 1 6 ? 10.663 0.321 -2.886 1.00 0.00 6 ALA A C 7
ATOM 1791 O O . ALA A 1 6 ? 11.865 0.489 -2.918 1.00 0.00 6 ALA A O 7
ATOM 1815 N N . LYS A 1 8 ? 11.020 2.898 -4.220 1.00 0.00 8 LYS A N 7
ATOM 1816 C CA . LYS A 1 8 ? 11.771 4.175 -4.050 1.00 0.00 8 LYS A CA 7
ATOM 1817 C C . LYS A 1 8 ? 12.633 4.101 -2.786 1.00 0.00 8 LYS A C 7
ATOM 1818 O O . LYS A 1 8 ? 12.925 5.102 -2.163 1.00 0.00 8 LYS A O 7
ATOM 1837 N N . ALA A 1 9 ? 13.046 2.921 -2.405 1.00 0.00 9 ALA A N 7
ATOM 1838 C CA . ALA A 1 9 ? 13.892 2.785 -1.183 1.00 0.00 9 ALA A CA 7
ATOM 1839 C C . ALA A 1 9 ? 14.170 1.308 -0.910 1.00 0.00 9 ALA A C 7
ATOM 1840 O O . ALA A 1 9 ? 14.058 0.844 0.208 1.00 0.00 9 ALA A O 7
ATOM 1879 N N . PHE A 1 12 ? 17.637 -0.195 1.334 1.00 0.00 12 PHE A N 7
ATOM 1880 C CA . PHE A 1 12 ? 18.560 0.962 1.366 1.00 0.00 12 PHE A CA 7
ATOM 1881 C C . PHE A 1 12 ? 18.979 1.291 2.807 1.00 0.00 12 PHE A C 7
ATOM 1882 O O . PHE A 1 12 ? 20.120 1.620 3.065 1.00 0.00 12 PHE A O 7
ATOM 1899 N N . ALA A 1 13 ? 18.078 1.204 3.748 1.00 0.00 13 ALA A N 7
ATOM 1900 C CA . ALA A 1 13 ? 18.445 1.510 5.159 1.00 0.00 13 ALA A CA 7
ATOM 1901 C C . ALA A 1 13 ? 19.280 0.360 5.728 1.00 0.00 13 ALA A C 7
ATOM 1902 O O . ALA A 1 13 ? 20.142 0.561 6.561 1.00 0.00 13 ALA A O 7
ATOM 1909 N N . ARG A 1 14 ? 19.036 -0.845 5.286 1.00 0.00 14 ARG A N 7
ATOM 1910 C CA . ARG A 1 14 ? 19.821 -2.000 5.806 1.00 0.00 14 ARG A CA 7
ATOM 1911 C C . ARG A 1 14 ? 21.167 -2.060 5.081 1.00 0.00 14 ARG A C 7
ATOM 1912 O O . ARG A 1 14 ? 22.213 -2.054 5.700 1.00 0.00 14 ARG A O 7
ATOM 1950 N N . LEU A 1 16 ? 22.831 -0.021 4.007 1.00 0.00 16 LEU A N 7
ATOM 1951 C CA . LEU A 1 16 ? 23.647 1.071 4.612 1.00 0.00 16 LEU A CA 7
ATOM 1952 C C . LEU A 1 16 ? 24.311 0.575 5.900 1.00 0.00 16 LEU A C 7
ATOM 1953 O O . LEU A 1 16 ? 25.361 1.048 6.287 1.00 0.00 16 LEU A O 7
ATOM 1969 N N . ALA A 1 17 ? 23.707 -0.365 6.575 1.00 0.00 17 ALA A N 7
ATOM 1970 C CA . ALA A 1 17 ? 24.310 -0.873 7.842 1.00 0.00 17 ALA A CA 7
ATOM 1971 C C . ALA A 1 17 ? 24.956 -2.238 7.605 1.00 0.00 17 ALA A C 7
ATOM 1972 O O . ALA A 1 17 ? 25.436 -2.874 8.523 1.00 0.00 17 ALA A O 7
ATOM 1979 N N . ASN A 1 18 ? 24.980 -2.691 6.385 1.00 0.00 18 ASN A N 7
ATOM 1980 C CA . ASN A 1 18 ? 25.599 -4.005 6.090 1.00 0.00 18 ASN A CA 7
ATOM 1981 C C . ASN A 1 18 ? 26.250 -3.911 4.719 1.00 0.00 18 ASN A C 7
ATOM 1982 O O . ASN A 1 18 ? 26.671 -4.900 4.152 1.00 0.00 18 ASN A O 7
ATOM 1996 N N . GLY A 1 1 ? 4.382 5.835 1.978 1.00 0.00 1 GLY A N 8
ATOM 1997 C CA . GLY A 1 1 ? 4.902 5.446 0.637 1.00 0.00 1 GLY A CA 8
ATOM 1998 C C . GLY A 1 1 ? 5.429 4.011 0.693 1.00 0.00 1 GLY A C 8
ATOM 1999 O O . GLY A 1 1 ? 6.296 3.627 -0.068 1.00 0.00 1 GLY A O 8
ATOM 2005 N N . GLU A 1 2 ? 4.912 3.214 1.587 1.00 0.00 2 GLU A N 8
ATOM 2006 C CA . GLU A 1 2 ? 5.383 1.804 1.690 1.00 0.00 2 GLU A CA 8
ATOM 2007 C C . GLU A 1 2 ? 5.368 1.164 0.301 1.00 0.00 2 GLU A C 8
ATOM 2008 O O . GLU A 1 2 ? 5.904 0.093 0.094 1.00 0.00 2 GLU A O 8
ATOM 2054 N N . LEU A 1 5 ? 8.733 2.744 -1.517 1.00 0.00 5 LEU A N 8
ATOM 2055 C CA . LEU A 1 5 ? 9.862 2.177 -0.726 1.00 0.00 5 LEU A CA 8
ATOM 2056 C C . LEU A 1 5 ? 9.992 0.685 -1.040 1.00 0.00 5 LEU A C 8
ATOM 2057 O O . LEU A 1 5 ? 11.075 0.135 -1.059 1.00 0.00 5 LEU A O 8
ATOM 2073 N N . ALA A 1 6 ? 8.894 0.027 -1.287 1.00 0.00 6 ALA A N 8
ATOM 2074 C CA . ALA A 1 6 ? 8.949 -1.429 -1.603 1.00 0.00 6 ALA A CA 8
ATOM 2075 C C . ALA A 1 6 ? 9.182 -1.612 -3.103 1.00 0.00 6 ALA A C 8
ATOM 2076 O O . ALA A 1 6 ? 10.092 -2.300 -3.521 1.00 0.00 6 ALA A O 8
ATOM 2100 N N . LYS A 1 8 ? 10.582 0.156 -5.092 1.00 0.00 8 LYS A N 8
ATOM 2101 C CA . LYS A 1 8 ? 11.993 0.521 -5.402 1.00 0.00 8 LYS A CA 8
ATOM 2102 C C . LYS A 1 8 ? 12.912 -0.048 -4.318 1.00 0.00 8 LYS A C 8
ATOM 2103 O O . LYS A 1 8 ? 13.889 -0.712 -4.604 1.00 0.00 8 LYS A O 8
ATOM 2122 N N . ALA A 1 9 ? 12.603 0.204 -3.076 1.00 0.00 9 ALA A N 8
ATOM 2123 C CA . ALA A 1 9 ? 13.451 -0.323 -1.969 1.00 0.00 9 ALA A CA 8
ATOM 2124 C C . ALA A 1 9 ? 14.929 -0.205 -2.336 1.00 0.00 9 ALA A C 8
ATOM 2125 O O . ALA A 1 9 ? 15.690 -1.137 -2.171 1.00 0.00 9 ALA A O 8
ATOM 2164 N N . PHE A 1 12 ? 18.115 -0.013 0.654 1.00 0.00 12 PHE A N 8
ATOM 2165 C CA . PHE A 1 12 ? 17.412 0.322 1.914 1.00 0.00 12 PHE A CA 8
ATOM 2166 C C . PHE A 1 12 ? 17.670 -0.757 2.972 1.00 0.00 12 PHE A C 8
ATOM 2167 O O . PHE A 1 12 ? 17.876 -0.460 4.132 1.00 0.00 12 PHE A O 8
ATOM 2184 N N . ALA A 1 13 ? 17.675 -2.004 2.588 1.00 0.00 13 ALA A N 8
ATOM 2185 C CA . ALA A 1 13 ? 17.934 -3.083 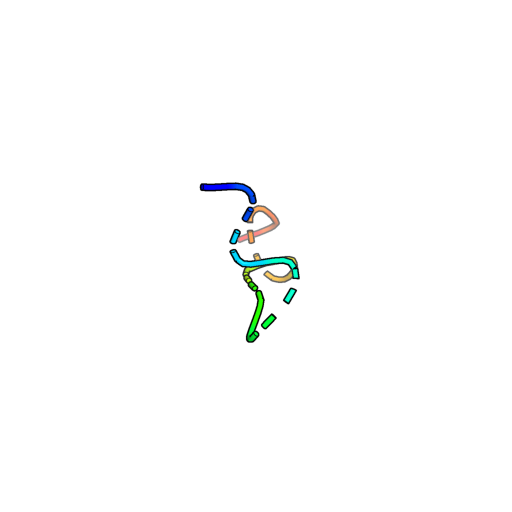3.580 1.00 0.00 13 ALA A CA 8
ATOM 2186 C C . ALA A 1 13 ? 19.420 -3.079 3.939 1.00 0.00 13 ALA A C 8
ATOM 2187 O O . ALA A 1 13 ? 19.803 -3.402 5.046 1.00 0.00 13 ALA A O 8
ATOM 2194 N N . ARG A 1 14 ? 20.262 -2.709 3.011 1.00 0.00 14 ARG A N 8
ATOM 2195 C CA . ARG A 1 14 ? 21.720 -2.676 3.305 1.00 0.00 14 ARG A CA 8
ATOM 2196 C C . ARG A 1 14 ? 22.048 -1.388 4.063 1.00 0.00 14 ARG A C 8
ATOM 2197 O O . ARG A 1 14 ? 22.593 -1.424 5.149 1.00 0.00 14 ARG A O 8
ATOM 2235 N N . LEU A 1 16 ? 20.453 0.194 5.848 1.00 0.00 16 LEU A N 8
ATOM 2236 C CA . LEU A 1 16 ? 19.917 -0.051 7.216 1.00 0.00 16 LEU A CA 8
ATOM 2237 C C . LEU A 1 16 ? 21.007 -0.678 8.088 1.00 0.00 16 LEU A C 8
ATOM 2238 O O . LEU A 1 16 ? 21.070 -0.451 9.280 1.00 0.00 16 LEU A O 8
ATOM 2254 N N . ALA A 1 17 ? 21.864 -1.472 7.505 1.00 0.00 17 ALA A N 8
ATOM 2255 C CA . ALA A 1 17 ? 22.947 -2.119 8.301 1.00 0.00 17 ALA A CA 8
ATOM 2256 C C . ALA A 1 17 ? 24.290 -1.471 7.969 1.00 0.00 17 ALA A C 8
ATOM 2257 O O . ALA A 1 17 ? 25.336 -1.959 8.347 1.00 0.00 17 ALA A O 8
ATOM 2264 N N . ASN A 1 18 ? 24.270 -0.379 7.262 1.00 0.00 18 ASN A N 8
ATOM 2265 C CA . ASN A 1 18 ? 25.536 0.301 6.900 1.00 0.00 18 ASN A CA 8
ATOM 2266 C C . ASN A 1 18 ? 25.270 1.799 6.867 1.00 0.00 18 ASN A C 8
ATOM 2267 O O . ASN A 1 18 ? 26.089 2.573 6.412 1.00 0.00 18 ASN A O 8
ATOM 2281 N N . GLY A 1 1 ? 1.558 5.309 1.851 1.00 0.00 1 GLY A N 9
ATOM 2282 C CA . GLY A 1 1 ? 2.183 4.933 0.553 1.00 0.00 1 GLY A CA 9
ATOM 2283 C C . GLY A 1 1 ? 3.520 4.238 0.813 1.00 0.00 1 GLY A C 9
ATOM 2284 O O . GLY A 1 1 ? 4.537 4.877 0.997 1.00 0.00 1 GLY A O 9
ATOM 2290 N N . GLU A 1 2 ? 3.528 2.934 0.828 1.00 0.00 2 GLU A N 9
ATOM 2291 C CA . GLU A 1 2 ? 4.801 2.200 1.073 1.00 0.00 2 GLU A CA 9
ATOM 2292 C C . GLU A 1 2 ? 5.124 1.329 -0.145 1.00 0.00 2 GLU A C 9
ATOM 2293 O O . GLU A 1 2 ? 5.967 0.457 -0.091 1.00 0.00 2 GLU A O 9
ATOM 2339 N N . LEU A 1 5 ? 8.571 2.380 -1.976 1.00 0.00 5 LEU A N 9
ATOM 2340 C CA . LEU A 1 5 ? 9.729 1.835 -1.213 1.00 0.00 5 LEU A CA 9
ATOM 2341 C C . LEU A 1 5 ? 9.727 0.306 -1.285 1.00 0.00 5 LEU A C 9
ATOM 2342 O O . LEU A 1 5 ? 10.764 -0.324 -1.332 1.00 0.00 5 LEU A O 9
ATOM 2358 N N . ALA A 1 6 ? 8.569 -0.296 -1.281 1.00 0.00 6 ALA A N 9
ATOM 2359 C CA . ALA A 1 6 ? 8.503 -1.785 -1.334 1.00 0.00 6 ALA A CA 9
ATOM 2360 C C . ALA A 1 6 ? 8.772 -2.272 -2.761 1.00 0.00 6 ALA A C 9
ATOM 2361 O O . ALA A 1 6 ? 9.222 -3.382 -2.970 1.00 0.00 6 ALA A O 9
ATOM 2385 N N . LYS A 1 8 ? 10.689 -0.442 -5.089 1.00 0.00 8 LYS A N 9
ATOM 2386 C CA . LYS A 1 8 ? 12.080 -0.058 -5.459 1.00 0.00 8 LYS A CA 9
ATOM 2387 C C . LYS A 1 8 ? 13.047 -0.500 -4.359 1.00 0.00 8 LYS A C 9
ATOM 2388 O O . LYS A 1 8 ? 14.152 -0.926 -4.626 1.00 0.00 8 LYS A O 9
ATOM 2407 N N . ALA A 1 9 ? 12.641 -0.401 -3.123 1.00 0.00 9 ALA A N 9
ATOM 2408 C CA . ALA A 1 9 ? 13.541 -0.815 -2.010 1.00 0.00 9 ALA A CA 9
ATOM 2409 C C . ALA A 1 9 ? 14.948 -0.280 -2.264 1.00 0.00 9 ALA A C 9
ATOM 2410 O O . ALA A 1 9 ? 15.918 -1.009 -2.193 1.00 0.00 9 ALA A O 9
ATOM 2449 N N . PHE A 1 12 ? 17.987 0.247 0.861 1.00 0.00 12 PHE A N 9
ATOM 2450 C CA . PHE A 1 12 ? 17.232 0.199 2.133 1.00 0.00 12 PHE A CA 9
ATOM 2451 C C . PHE A 1 12 ? 17.797 -0.902 3.032 1.00 0.00 12 PHE A C 9
ATOM 2452 O O . PHE A 1 12 ? 18.005 -0.707 4.213 1.00 0.00 12 PHE A O 9
ATOM 2469 N N . ALA A 1 13 ? 18.042 -2.060 2.485 1.00 0.00 13 ALA A N 9
ATOM 2470 C CA . ALA A 1 13 ? 18.587 -3.175 3.308 1.00 0.00 13 ALA A CA 9
ATOM 2471 C C . ALA A 1 13 ? 20.043 -2.882 3.679 1.00 0.00 13 ALA A C 9
ATOM 2472 O O . ALA A 1 13 ? 20.545 -3.364 4.676 1.00 0.00 13 ALA A O 9
ATOM 2479 N N . ARG A 1 14 ? 20.731 -2.102 2.888 1.00 0.00 14 ARG A N 9
ATOM 2480 C CA . ARG A 1 14 ? 22.153 -1.794 3.210 1.00 0.00 14 ARG A CA 9
ATOM 2481 C C . ARG A 1 14 ? 22.216 -0.590 4.154 1.00 0.00 14 ARG A C 9
ATOM 2482 O O . ARG A 1 14 ? 22.799 -0.658 5.219 1.00 0.00 14 ARG A O 9
ATOM 2520 N N . LEU A 1 16 ? 20.387 0.371 6.175 1.00 0.00 16 LEU A N 9
ATOM 2521 C CA . LEU A 1 16 ? 19.955 -0.126 7.515 1.00 0.00 16 LEU A CA 9
ATOM 2522 C C . LEU A 1 16 ? 21.007 -1.083 8.079 1.00 0.00 16 LEU A C 9
ATOM 2523 O O . LEU A 1 16 ? 21.164 -1.213 9.276 1.00 0.00 16 LEU A O 9
ATOM 2539 N N . ALA A 1 17 ? 21.728 -1.758 7.227 1.00 0.00 17 ALA A N 9
ATOM 2540 C CA . ALA A 1 17 ? 22.766 -2.709 7.717 1.00 0.00 17 ALA A CA 9
ATOM 2541 C C . ALA A 1 17 ? 24.156 -2.122 7.469 1.00 0.00 17 ALA A C 9
ATOM 2542 O O . ALA A 1 17 ? 25.162 -2.758 7.712 1.00 0.00 17 ALA A O 9
ATOM 2549 N N . ASN A 1 18 ? 24.217 -0.913 6.991 1.00 0.00 18 ASN A N 9
ATOM 2550 C CA . ASN A 1 18 ? 25.526 -0.273 6.729 1.00 0.00 18 ASN A CA 9
ATOM 2551 C C . ASN A 1 18 ? 25.369 1.215 6.998 1.00 0.00 18 ASN A C 9
ATOM 2552 O O . ASN A 1 18 ? 26.224 2.010 6.660 1.00 0.00 18 ASN A O 9
ATOM 2566 N N . GLY A 1 1 ? -0.483 1.546 -1.334 1.00 0.00 1 GLY A N 10
ATOM 2567 C CA . GLY A 1 1 ? 0.686 1.161 -2.176 1.00 0.00 1 GLY A CA 10
ATOM 2568 C C . GLY A 1 1 ? 1.854 0.759 -1.274 1.00 0.00 1 GLY A C 10
ATOM 2569 O O . GLY A 1 1 ? 2.207 1.460 -0.347 1.00 0.00 1 GLY A O 10
ATOM 2575 N N . GLU A 1 2 ? 2.459 -0.368 -1.539 1.00 0.00 2 GLU A N 10
ATOM 2576 C CA . GLU A 1 2 ? 3.604 -0.813 -0.695 1.00 0.00 2 GLU A CA 10
ATOM 2577 C C . GLU A 1 2 ? 4.846 -0.969 -1.575 1.00 0.00 2 GLU A C 10
ATOM 2578 O O . GLU A 1 2 ? 5.914 -1.310 -1.106 1.00 0.00 2 GLU A O 10
ATOM 2624 N N . LEU A 1 5 ? 6.662 3.042 -2.090 1.00 0.00 5 LEU A N 10
ATOM 2625 C CA . LEU A 1 5 ? 7.401 3.426 -0.855 1.00 0.00 5 LEU A CA 10
ATOM 2626 C C . LEU A 1 5 ? 8.595 2.490 -0.657 1.00 0.00 5 LEU A C 10
ATOM 2627 O O . LEU A 1 5 ? 9.610 2.869 -0.110 1.00 0.00 5 LEU A O 10
ATOM 2643 N N . ALA A 1 6 ? 8.478 1.267 -1.094 1.00 0.00 6 ALA A N 10
ATOM 2644 C CA . ALA A 1 6 ? 9.606 0.307 -0.922 1.00 0.00 6 ALA A CA 10
ATOM 2645 C C . ALA A 1 6 ? 10.577 0.432 -2.098 1.00 0.00 6 ALA A C 10
ATOM 2646 O O . ALA A 1 6 ? 11.729 0.057 -2.006 1.00 0.00 6 ALA A O 10
ATOM 2670 N N . LYS A 1 8 ? 11.422 3.372 -3.640 1.00 0.00 8 LYS A N 10
ATOM 2671 C CA . LYS A 1 8 ? 12.265 4.585 -3.445 1.00 0.00 8 LYS A CA 10
ATOM 2672 C C . LYS A 1 8 ? 13.230 4.368 -2.275 1.00 0.00 8 LYS A C 10
ATOM 2673 O O . LYS A 1 8 ? 14.058 5.208 -1.979 1.00 0.00 8 LYS A O 10
ATOM 2692 N N . ALA A 1 9 ? 13.141 3.247 -1.609 1.00 0.00 9 ALA A N 10
ATOM 2693 C CA . ALA A 1 9 ? 14.063 2.992 -0.466 1.00 0.00 9 ALA A CA 10
ATOM 2694 C C . ALA A 1 9 ? 13.984 1.525 -0.046 1.00 0.00 9 ALA A C 10
ATOM 2695 O O . ALA A 1 9 ? 13.878 1.216 1.125 1.00 0.00 9 ALA A O 10
ATOM 2734 N N . PHE A 1 12 ? 17.235 -0.554 2.032 1.00 0.00 12 PHE A N 10
ATOM 2735 C CA . PHE A 1 12 ? 18.425 0.298 1.794 1.00 0.00 12 PHE A CA 10
ATOM 2736 C C . PHE A 1 12 ? 19.121 0.656 3.116 1.00 0.00 12 PHE A C 10
ATOM 2737 O O . PHE A 1 12 ? 20.332 0.655 3.203 1.00 0.00 12 PHE A O 10
ATOM 2754 N N . ALA A 1 13 ? 18.377 0.959 4.146 1.00 0.00 13 ALA A N 10
ATOM 2755 C CA . ALA A 1 13 ? 19.015 1.307 5.445 1.00 0.00 13 ALA A CA 10
ATOM 2756 C C . ALA A 1 13 ? 19.969 0.184 5.860 1.00 0.00 13 ALA A C 10
ATOM 2757 O O . ALA A 1 13 ? 21.031 0.427 6.396 1.00 0.00 13 ALA A O 10
ATOM 2764 N N . ARG A 1 14 ? 19.601 -1.046 5.616 1.00 0.00 14 ARG A N 10
ATOM 2765 C CA . ARG A 1 14 ? 20.495 -2.176 5.999 1.00 0.00 14 ARG A CA 10
ATOM 2766 C C . ARG A 1 14 ? 21.578 -2.350 4.932 1.00 0.00 14 ARG A C 10
ATOM 2767 O O . ARG A 1 14 ? 22.756 -2.369 5.227 1.00 0.00 14 ARG A O 10
ATOM 2805 N N . LEU A 1 16 ? 22.801 -0.395 3.111 1.00 0.00 16 LEU A N 10
ATOM 2806 C CA . LEU A 1 16 ? 23.731 0.752 3.317 1.00 0.00 16 LEU A CA 10
ATOM 2807 C C . LEU A 1 16 ? 24.567 0.526 4.582 1.00 0.00 16 LEU A C 10
ATOM 2808 O O . LEU A 1 16 ? 25.696 0.965 4.675 1.00 0.00 16 LEU A O 10
ATOM 2824 N N . ALA A 1 17 ? 24.021 -0.148 5.559 1.00 0.00 17 ALA A N 10
ATOM 2825 C CA . ALA A 1 17 ? 24.788 -0.388 6.817 1.00 0.00 17 ALA A CA 10
ATOM 2826 C C . ALA A 1 17 ? 25.422 -1.779 6.785 1.00 0.00 17 ALA A C 10
ATOM 2827 O O . ALA A 1 17 ? 26.030 -2.216 7.742 1.00 0.00 17 ALA A O 10
ATOM 2834 N N . ASN A 1 18 ? 25.292 -2.475 5.693 1.00 0.00 18 ASN A N 10
ATOM 2835 C CA . ASN A 1 18 ? 25.887 -3.826 5.592 1.00 0.00 18 ASN A CA 10
ATOM 2836 C C . ASN A 1 18 ? 26.358 -4.016 4.159 1.00 0.00 18 ASN A C 10
ATOM 2837 O O . ASN A 1 18 ? 26.747 -5.097 3.763 1.00 0.00 18 ASN A O 10
#

Radius of gyration: 8.29 Å; Cα contacts (8 Å, |Δi|>4): 0; chains: 1; bounding box: 22×9×14 Å

Sequence (12 aa):
GELAKAFARLANGELAKAFARLANGELAKAFARLANGELAKAFARLANGELAKAFARLANGELAKAFARLANGELAKAFARLANGELAKAFARLANGELAKAFARLANGELAKAFARLAN

InterPro domains:
  IPR005918 Conantokin, conserved site [PS60025] (79-93)

Foldseek 3Di:
DPVPVDPPVVVD

Organism: Conus rolani (NCBI:txid745791)

Secondary structure (DSSP, 8-state):
------------